Protein AF-A0A954ITX0-F1 (afdb_monomer_lite)

pLDDT: mean 76.88, std 22.03, range [34.22, 98.62]

Sequence (91 aa):
MSKWMLGLGLVVVIGLIRFSFSEDDSPKPSASRETRQKTIFDFGVVGDGTTDDTVALQKAVDSGLGSIRFEKGVYRITQPIVIDLDKVGFT

Foldseek 3Di:
DDDDDDDDDDDDDPDPVPPPPVPPPPPDPPPDPPVPLDALVVLPFDQAQPDACQVSVLVVLQVLSQDHDDDDGHHHHPDDRDNDCVRSPHD

Structure (mmCIF, N/CA/C/O backbone):
data_AF-A0A954ITX0-F1
#
_entry.id   AF-A0A954I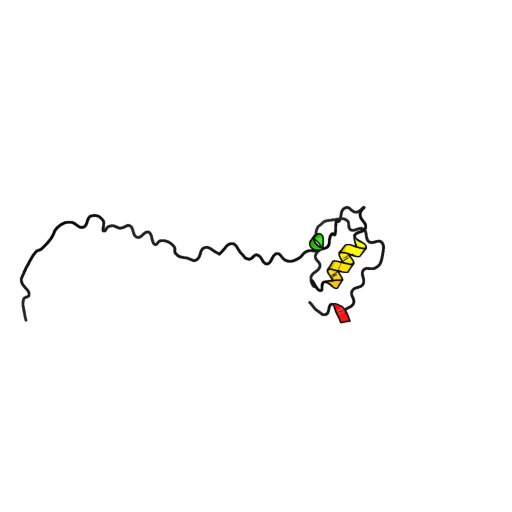TX0-F1
#
loop_
_atom_site.group_PDB
_atom_site.id
_atom_site.type_symbol
_atom_site.label_atom_id
_atom_site.label_alt_id
_atom_site.label_comp_id
_atom_site.label_asym_id
_atom_site.label_entity_id
_atom_site.label_seq_id
_atom_site.pdbx_PDB_ins_code
_atom_site.Cartn_x
_atom_site.Cartn_y
_atom_site.Cartn_z
_atom_site.occupancy
_atom_site.B_iso_or_equiv
_atom_site.auth_seq_id
_atom_site.auth_comp_id
_atom_site.auth_asym_id
_atom_site.auth_atom_id
_atom_site.pdbx_PDB_model_num
ATOM 1 N N . MET A 1 1 ? 39.438 61.920 -50.861 1.00 48.09 1 MET A N 1
ATOM 2 C CA . MET A 1 1 ? 38.534 63.008 -50.434 1.00 48.09 1 MET A CA 1
ATOM 3 C C . MET A 1 1 ? 37.368 63.098 -51.408 1.00 48.09 1 MET A C 1
ATOM 5 O O . MET A 1 1 ? 37.588 63.481 -52.548 1.00 48.09 1 MET A O 1
ATOM 9 N N . SER A 1 2 ? 36.150 62.759 -50.989 1.00 34.28 2 SER A N 1
ATOM 10 C CA . SER A 1 2 ? 34.937 63.009 -51.781 1.00 34.28 2 SER A CA 1
ATOM 11 C C . SER A 1 2 ? 33.762 63.303 -50.850 1.00 34.28 2 SER A C 1
ATOM 13 O O . SER A 1 2 ? 33.207 62.431 -50.191 1.00 34.28 2 SER A O 1
ATOM 15 N N . LYS A 1 3 ? 33.456 64.602 -50.795 1.00 45.47 3 LYS A N 1
ATOM 16 C CA . LYS A 1 3 ? 32.273 65.241 -50.216 1.00 45.47 3 LYS A CA 1
ATOM 17 C C . LYS A 1 3 ? 31.000 64.565 -50.733 1.00 45.47 3 LYS A C 1
ATOM 19 O O . LYS A 1 3 ? 30.799 64.528 -51.941 1.00 45.47 3 LYS A O 1
ATOM 24 N N . TRP A 1 4 ? 30.134 64.121 -49.829 1.00 48.00 4 TRP A N 1
ATOM 25 C CA . TRP A 1 4 ? 28.723 63.875 -50.122 1.00 48.00 4 TRP A CA 1
ATOM 26 C C . TRP A 1 4 ? 27.925 65.050 -49.557 1.00 48.00 4 TRP A C 1
ATOM 28 O O . TRP A 1 4 ? 27.841 65.245 -48.347 1.00 48.00 4 TRP A O 1
ATOM 38 N N . MET A 1 5 ? 27.427 65.887 -50.464 1.00 45.66 5 MET A N 1
ATOM 39 C CA . MET A 1 5 ? 26.349 66.841 -50.216 1.00 45.66 5 MET A CA 1
ATOM 40 C C . MET A 1 5 ? 25.015 66.197 -50.614 1.00 45.66 5 MET A C 1
ATOM 42 O O . MET A 1 5 ? 24.998 65.336 -51.491 1.00 45.66 5 MET A O 1
ATOM 46 N N . LEU A 1 6 ? 23.936 66.787 -50.078 1.00 47.41 6 LEU A N 1
ATOM 47 C CA . LEU A 1 6 ? 22.512 66.645 -50.433 1.00 47.41 6 LEU A CA 1
ATOM 48 C C . LEU A 1 6 ? 21.825 65.448 -49.751 1.00 47.41 6 LEU A C 1
ATOM 50 O O . LEU A 1 6 ? 22.324 64.337 -49.798 1.00 47.41 6 LEU A O 1
ATOM 54 N N . GLY A 1 7 ? 20.674 65.566 -49.096 1.00 38.38 7 GLY A N 1
ATOM 55 C CA . GLY A 1 7 ? 19.700 66.650 -48.998 1.00 38.38 7 GLY A CA 1
ATOM 56 C C . GLY A 1 7 ? 18.342 66.023 -48.642 1.00 38.38 7 GLY A C 1
ATOM 57 O O . GLY A 1 7 ? 17.964 65.025 -49.239 1.00 38.38 7 GLY A O 1
ATOM 58 N N . LEU A 1 8 ? 17.687 66.591 -47.626 1.00 48.56 8 LEU A N 1
ATOM 59 C CA . LEU A 1 8 ? 16.360 66.317 -47.045 1.00 48.56 8 LEU A CA 1
ATOM 60 C C . LEU A 1 8 ? 15.331 65.478 -47.837 1.00 48.56 8 LEU A C 1
ATOM 62 O O . LEU A 1 8 ? 15.032 65.769 -48.991 1.00 48.56 8 LEU A O 1
ATOM 66 N N . GLY A 1 9 ? 14.582 64.649 -47.098 1.00 34.22 9 GLY A N 1
ATOM 67 C CA . GLY A 1 9 ? 13.199 64.319 -47.448 1.00 34.22 9 GLY A CA 1
ATOM 68 C C . GLY A 1 9 ? 12.444 63.496 -46.393 1.00 34.22 9 GLY A C 1
ATOM 69 O O . GLY A 1 9 ? 12.797 62.351 -46.157 1.00 34.22 9 GLY A O 1
ATOM 70 N N . LEU A 1 10 ? 11.347 64.070 -45.873 1.00 35.47 10 LEU A N 1
ATOM 71 C CA . LEU A 1 10 ? 10.124 63.398 -45.380 1.00 35.47 10 LEU A CA 1
ATOM 72 C C . LEU A 1 10 ? 9.966 63.042 -43.873 1.00 35.47 10 LEU A C 1
ATOM 74 O O . LEU A 1 10 ? 10.311 61.967 -43.407 1.00 35.47 10 LEU A O 1
ATOM 78 N N . VAL A 1 11 ? 9.344 63.981 -43.145 1.00 36.66 11 VAL A N 1
ATOM 79 C CA . VAL A 1 11 ? 8.096 63.840 -42.350 1.00 36.66 11 VAL A CA 1
ATOM 80 C C . VAL A 1 11 ? 7.888 62.562 -41.504 1.00 36.66 11 VAL A C 1
ATOM 82 O O . VAL A 1 11 ? 7.538 61.506 -42.011 1.00 36.66 11 VAL A O 1
ATOM 85 N N . VAL A 1 12 ? 7.941 62.776 -40.180 1.00 47.09 12 VAL A N 1
ATOM 86 C CA . VAL A 1 12 ? 7.118 62.173 -39.105 1.00 47.09 12 VAL A CA 1
ATOM 87 C C . VAL A 1 12 ? 7.073 60.640 -39.041 1.00 47.09 12 VAL A C 1
ATOM 89 O O . VAL A 1 12 ? 6.182 60.001 -39.588 1.00 47.09 12 VAL A O 1
ATOM 92 N N . VAL A 1 13 ? 7.932 60.063 -38.194 1.00 43.16 13 VAL A N 1
ATOM 93 C CA . VAL A 1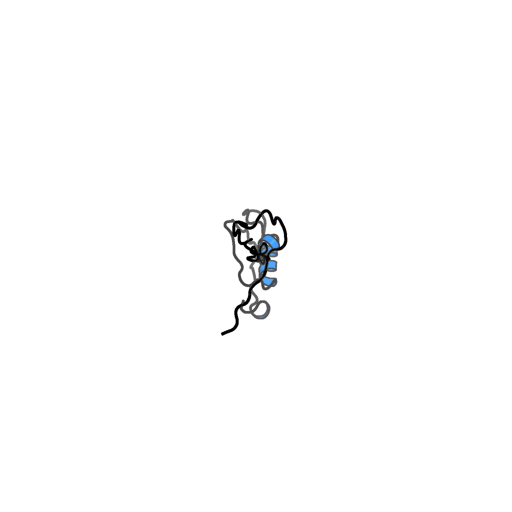 13 ? 7.618 58.802 -37.505 1.00 43.16 13 VAL A CA 1
ATOM 94 C C . VAL A 1 13 ? 7.551 59.082 -36.009 1.00 43.16 13 VAL A C 1
ATOM 96 O O . VAL A 1 13 ? 8.544 59.128 -35.287 1.00 43.16 13 VAL A O 1
ATOM 99 N N . ILE A 1 14 ? 6.319 59.333 -35.578 1.00 50.22 14 ILE A N 1
ATOM 100 C CA . ILE A 1 14 ? 5.862 59.246 -34.196 1.00 50.22 14 ILE A CA 1
ATOM 101 C C . ILE A 1 14 ? 6.307 57.892 -33.624 1.00 50.22 14 ILE A C 1
ATOM 103 O O . ILE A 1 14 ? 6.019 56.848 -34.203 1.00 50.22 14 ILE A O 1
ATOM 107 N N . GLY A 1 15 ? 6.962 57.910 -32.462 1.00 46.66 15 GLY A N 1
ATOM 108 C CA . GLY A 1 15 ? 7.086 56.725 -31.609 1.00 46.66 15 GLY A CA 1
ATOM 109 C C . GLY A 1 15 ? 8.355 55.888 -31.781 1.00 46.66 15 GLY A C 1
ATOM 110 O O . GLY A 1 15 ? 8.264 54.691 -32.025 1.00 46.66 15 GLY A O 1
ATOM 111 N N . LEU A 1 16 ? 9.535 56.479 -31.569 1.00 49.81 16 LEU A N 1
ATOM 112 C CA . LEU A 1 16 ? 10.799 55.737 -31.410 1.00 49.81 16 LEU A CA 1
ATOM 113 C C . LEU A 1 16 ? 11.578 56.139 -30.144 1.00 49.81 16 LEU A C 1
ATOM 115 O O . LEU A 1 16 ? 12.799 56.101 -30.104 1.00 49.81 16 LEU A O 1
ATOM 119 N N . ILE A 1 17 ? 10.862 56.442 -29.061 1.00 49.62 17 ILE A N 1
ATOM 120 C CA . ILE A 1 17 ? 11.283 55.933 -27.749 1.00 49.62 17 ILE A CA 1
ATOM 121 C C . ILE A 1 17 ? 10.257 54.861 -27.396 1.00 49.62 17 ILE A C 1
ATOM 123 O O . ILE A 1 17 ? 9.424 55.010 -26.505 1.00 49.62 17 ILE A O 1
ATOM 127 N N . ARG A 1 18 ? 10.256 53.779 -28.183 1.00 50.47 18 ARG A N 1
ATOM 128 C CA . ARG A 1 18 ? 9.742 52.503 -27.704 1.00 50.47 18 ARG A CA 1
ATOM 129 C C . ARG A 1 18 ? 10.714 52.100 -26.608 1.00 50.47 18 ARG A C 1
ATOM 131 O O . ARG A 1 18 ? 11.773 51.553 -26.880 1.00 50.47 18 ARG A O 1
ATOM 138 N N . PHE A 1 19 ? 10.374 52.527 -25.393 1.00 47.66 19 PHE A N 1
ATOM 139 C CA . PHE A 1 19 ? 10.643 51.822 -24.154 1.00 47.66 19 PHE A CA 1
ATOM 140 C C . PHE A 1 19 ? 10.892 50.359 -24.504 1.00 47.66 19 PHE A C 1
ATOM 142 O O . PHE A 1 19 ? 9.982 49.696 -25.008 1.00 47.66 19 PHE A O 1
ATOM 149 N N . SER A 1 20 ? 12.144 49.927 -24.372 1.00 53.41 20 SER A N 1
ATOM 150 C CA . SER A 1 20 ? 12.545 48.540 -24.552 1.00 53.41 20 SER A CA 1
ATOM 151 C C . SER A 1 20 ? 11.874 47.726 -23.454 1.00 53.41 20 SER A C 1
ATOM 153 O O . SER A 1 20 ? 12.496 47.350 -22.467 1.00 53.41 20 SER A O 1
ATOM 155 N N . PHE A 1 21 ? 10.572 47.506 -23.591 1.00 52.66 21 PHE A N 1
ATOM 156 C CA . PHE A 1 21 ? 9.939 46.368 -22.984 1.00 52.66 21 PHE A CA 1
ATOM 157 C C . PHE A 1 21 ? 10.377 45.212 -23.863 1.00 52.66 21 PHE A C 1
ATOM 159 O O . PHE A 1 21 ? 9.842 44.975 -24.943 1.00 52.66 21 PHE A O 1
ATOM 166 N N . SER A 1 22 ? 11.483 44.599 -23.459 1.00 57.97 22 SER A N 1
ATOM 167 C CA . SER A 1 22 ? 11.785 43.251 -23.888 1.00 57.97 22 SER A CA 1
ATOM 168 C C . SER A 1 22 ? 10.593 42.419 -23.442 1.00 57.97 22 SER A C 1
ATOM 170 O O . SER A 1 22 ? 10.455 42.127 -22.255 1.00 57.97 22 SER A O 1
ATOM 172 N N . GLU A 1 23 ? 9.686 42.140 -24.376 1.00 63.44 23 GLU A N 1
ATOM 173 C CA . GLU A 1 23 ? 8.694 41.093 -24.216 1.00 63.44 23 GLU A CA 1
ATOM 174 C C . GLU A 1 23 ? 9.503 39.835 -23.895 1.00 63.44 23 GLU A C 1
ATOM 176 O O . GLU A 1 23 ? 10.274 39.344 -24.723 1.00 63.44 23 GLU A O 1
ATOM 181 N N . ASP A 1 24 ? 9.435 39.421 -22.635 1.00 58.53 24 ASP A N 1
ATOM 182 C CA . ASP A 1 24 ? 10.088 38.234 -22.117 1.00 58.53 24 ASP A CA 1
ATOM 183 C C . ASP A 1 24 ? 9.459 37.014 -22.801 1.00 58.53 24 ASP A C 1
ATOM 185 O O . ASP A 1 24 ? 8.527 36.401 -22.286 1.00 58.53 24 ASP A O 1
ATOM 189 N N . ASP A 1 25 ? 9.946 36.694 -24.002 1.00 61.69 25 ASP A N 1
ATOM 190 C CA . ASP A 1 25 ? 9.626 35.469 -24.742 1.00 61.69 25 ASP A CA 1
ATOM 191 C C . ASP A 1 25 ? 10.394 34.269 -24.164 1.00 61.69 25 ASP A C 1
ATOM 193 O O . ASP A 1 25 ? 10.627 33.259 -24.831 1.00 61.69 25 ASP A O 1
ATOM 197 N N . SER A 1 26 ? 10.813 34.363 -22.893 1.00 57.81 26 SER A N 1
ATOM 198 C CA . SER A 1 26 ? 11.161 33.178 -22.130 1.00 57.81 26 SER A CA 1
ATOM 199 C C . SER A 1 26 ? 9.968 32.229 -22.213 1.00 57.81 26 SER A C 1
ATOM 201 O O . SER A 1 26 ? 8.843 32.632 -21.887 1.00 57.81 26 SER A O 1
ATOM 203 N N . PRO A 1 27 ? 10.167 30.967 -22.630 1.00 58.19 27 PRO A N 1
ATOM 204 C CA . PRO A 1 27 ? 9.104 29.988 -22.577 1.00 58.19 27 PRO A CA 1
ATOM 205 C C . PRO A 1 27 ? 8.645 29.922 -21.123 1.00 58.19 27 PRO A C 1
ATOM 207 O O . PRO A 1 27 ? 9.367 29.426 -20.255 1.00 58.19 27 PRO A O 1
ATOM 210 N N . LYS A 1 28 ? 7.448 30.458 -20.844 1.00 57.50 28 LYS A N 1
ATOM 211 C CA . LYS A 1 28 ? 6.767 30.242 -19.565 1.00 57.50 28 LYS A CA 1
ATOM 212 C C . LYS A 1 28 ? 6.844 28.741 -19.325 1.00 57.50 28 LYS A C 1
ATOM 214 O O . LYS A 1 28 ? 6.513 28.023 -20.275 1.00 57.50 28 LYS A O 1
ATOM 219 N N . PRO A 1 29 ? 7.299 28.260 -18.150 1.00 57.31 29 PRO A N 1
ATOM 220 C CA . PRO A 1 29 ? 7.336 26.836 -17.871 1.00 57.31 29 PRO A CA 1
ATOM 221 C C . PRO A 1 29 ? 5.958 26.308 -18.231 1.00 57.31 29 PRO A C 1
ATOM 223 O O . PRO A 1 29 ? 4.973 26.676 -17.590 1.00 57.31 29 PRO A O 1
ATOM 226 N N . SER A 1 30 ? 5.876 25.584 -19.354 1.00 59.06 30 SER A N 1
ATOM 227 C CA . SER A 1 30 ? 4.647 24.943 -19.792 1.00 59.06 30 SER A CA 1
ATOM 228 C C . SER A 1 30 ? 4.202 24.200 -18.563 1.00 59.06 30 SER A C 1
ATOM 230 O O . SER A 1 30 ? 4.972 23.344 -18.120 1.00 59.06 30 SER A O 1
ATOM 232 N N . ALA A 1 31 ? 3.046 24.592 -18.010 1.00 60.69 31 ALA A N 1
ATOM 233 C CA . ALA A 1 31 ? 2.415 23.946 -16.874 1.00 60.69 31 ALA A CA 1
ATOM 234 C C . ALA A 1 31 ? 2.732 22.468 -17.000 1.00 60.69 31 ALA A C 1
ATOM 236 O O . ALA A 1 31 ? 2.435 21.835 -18.022 1.00 60.69 31 ALA A O 1
ATOM 237 N N . SER A 1 32 ? 3.569 22.049 -16.069 1.00 52.94 32 SER A N 1
ATOM 238 C CA . SER A 1 32 ? 4.268 20.795 -16.050 1.00 52.94 32 SER A CA 1
ATOM 239 C C . SER A 1 32 ? 3.306 19.726 -16.555 1.00 52.94 32 SER A C 1
ATOM 241 O O . SER A 1 32 ? 2.196 19.565 -16.042 1.00 52.94 32 SER A O 1
ATOM 243 N N . ARG A 1 33 ? 3.739 18.921 -17.529 1.00 55.84 33 ARG A N 1
ATOM 244 C CA . ARG A 1 33 ? 3.402 17.504 -17.418 1.00 55.84 33 ARG A CA 1
ATOM 245 C C . ARG A 1 33 ? 4.052 17.069 -16.106 1.00 55.84 33 ARG A C 1
ATOM 247 O O . ARG A 1 33 ? 5.148 16.528 -16.118 1.00 55.84 33 ARG A O 1
ATOM 254 N N . GLU A 1 34 ? 3.451 17.431 -14.971 1.00 55.31 34 GLU A N 1
ATOM 255 C CA . GLU A 1 34 ? 3.738 16.784 -13.714 1.00 55.31 34 GLU A CA 1
ATOM 256 C C . GLU A 1 34 ? 3.369 15.358 -14.028 1.00 55.31 34 GLU A C 1
ATOM 258 O O . GLU A 1 34 ? 2.202 15.036 -14.271 1.00 55.31 34 GLU A O 1
ATOM 263 N N . THR A 1 35 ? 4.383 14.521 -14.182 1.00 62.44 35 THR A N 1
ATOM 264 C CA . THR A 1 35 ? 4.186 13.090 -14.212 1.00 62.44 35 THR A CA 1
ATOM 265 C C . THR A 1 35 ? 3.540 12.788 -12.871 1.00 62.44 35 THR A C 1
ATOM 267 O O . THR A 1 35 ? 4.236 12.719 -11.863 1.00 62.44 35 THR A O 1
ATOM 270 N N . ARG A 1 36 ? 2.202 12.751 -12.822 1.00 73.50 36 ARG A N 1
ATOM 271 C CA . ARG A 1 36 ? 1.461 12.440 -11.605 1.00 73.50 36 ARG A CA 1
ATOM 272 C C . ARG A 1 36 ? 1.919 11.046 -11.214 1.00 73.50 36 ARG A C 1
ATOM 274 O O . ARG A 1 36 ? 1.519 10.069 -11.846 1.00 73.50 36 ARG A O 1
ATOM 281 N N . GLN A 1 37 ? 2.842 10.976 -10.258 1.00 79.81 37 GLN A N 1
ATOM 282 C CA . GLN A 1 37 ? 3.382 9.716 -9.780 1.00 79.81 37 GLN A CA 1
ATOM 283 C C . GLN A 1 37 ? 2.189 8.914 -9.276 1.00 79.81 37 GLN A C 1
ATOM 285 O O . GLN A 1 37 ? 1.415 9.409 -8.454 1.00 79.81 37 GLN A O 1
ATOM 290 N N . LYS A 1 38 ? 2.003 7.707 -9.809 1.00 89.38 38 LYS A N 1
ATOM 291 C CA . LYS A 1 38 ? 0.918 6.849 -9.352 1.00 89.38 38 LYS A CA 1
ATOM 292 C C . LYS A 1 38 ? 1.156 6.506 -7.877 1.00 89.38 38 LYS A C 1
ATOM 294 O O . LYS A 1 38 ? 2.283 6.257 -7.461 1.00 89.38 38 LYS A O 1
ATOM 299 N N . THR A 1 39 ? 0.097 6.534 -7.090 1.00 93.12 39 THR A N 1
ATOM 300 C CA . THR A 1 39 ? 0.098 6.314 -5.642 1.00 93.12 39 THR A CA 1
ATOM 301 C C . THR A 1 39 ? -0.735 5.087 -5.302 1.00 93.12 39 THR A C 1
ATOM 303 O O . THR A 1 39 ? -1.481 4.576 -6.137 1.00 93.12 39 THR A O 1
ATOM 306 N N . ILE A 1 40 ? -0.662 4.632 -4.051 1.00 95.00 40 ILE A N 1
ATOM 307 C CA . ILE A 1 40 ? -1.487 3.519 -3.562 1.00 95.00 40 ILE A CA 1
ATOM 308 C C . ILE A 1 40 ? -2.993 3.815 -3.633 1.00 95.00 40 ILE A C 1
ATOM 310 O O . ILE A 1 40 ? -3.795 2.905 -3.837 1.00 95.00 40 ILE A O 1
ATOM 314 N N . PHE A 1 41 ? -3.387 5.087 -3.543 1.00 95.00 41 PHE A N 1
ATOM 315 C CA . PHE A 1 41 ? -4.787 5.504 -3.635 1.00 95.00 41 PHE A CA 1
ATOM 316 C C . PHE A 1 41 ? -5.364 5.282 -5.033 1.00 95.00 41 PHE A C 1
ATOM 318 O O . PHE A 1 41 ? -6.546 4.976 -5.173 1.00 95.00 41 PHE A O 1
ATOM 325 N N . ASP A 1 42 ? -4.521 5.314 -6.070 1.00 95.31 42 ASP A N 1
ATOM 326 C CA . ASP A 1 42 ? -4.937 4.993 -7.437 1.00 95.31 42 ASP A CA 1
ATOM 327 C C . ASP A 1 42 ? -5.280 3.492 -7.616 1.00 95.31 42 ASP A C 1
ATOM 329 O O . ASP A 1 42 ? -5.768 3.097 -8.676 1.00 95.31 42 ASP A O 1
ATOM 333 N N . PHE A 1 43 ? -5.048 2.652 -6.595 1.00 96.00 43 PHE A N 1
ATOM 334 C CA . PHE A 1 43 ? -5.440 1.233 -6.546 1.00 96.00 43 PHE A CA 1
ATOM 335 C C . PHE A 1 43 ? -6.630 0.960 -5.619 1.00 96.00 43 PHE A C 1
ATOM 337 O O . PHE A 1 43 ? -7.045 -0.194 -5.492 1.00 96.00 43 PHE A O 1
ATOM 344 N N . GLY A 1 44 ? -7.204 2.003 -5.012 1.00 95.75 44 GLY A N 1
ATOM 345 C CA . GLY A 1 44 ? -8.379 1.896 -4.146 1.00 95.75 44 GLY A CA 1
ATOM 346 C C . GLY A 1 44 ? -8.070 1.631 -2.673 1.00 95.75 44 GLY A C 1
ATOM 347 O O . GLY A 1 44 ? -8.943 1.141 -1.966 1.00 95.75 44 GLY A O 1
ATOM 348 N N . VAL A 1 45 ? -6.851 1.929 -2.215 1.00 97.56 45 VAL A N 1
ATOM 349 C CA . VAL A 1 45 ? -6.514 1.922 -0.784 1.00 97.56 45 VAL A CA 1
ATOM 350 C C . VAL A 1 45 ? -7.229 3.080 -0.083 1.00 97.56 45 VAL A C 1
ATOM 352 O O . VAL A 1 45 ? -7.231 4.193 -0.604 1.00 97.56 45 VAL A O 1
ATOM 355 N N . VAL A 1 46 ? -7.805 2.834 1.094 1.00 97.62 46 VAL A N 1
ATOM 356 C CA . VAL A 1 46 ? -8.574 3.822 1.864 1.00 97.62 46 VAL A CA 1
ATOM 357 C C . VAL A 1 46 ? -7.787 4.357 3.060 1.00 97.62 46 VAL A C 1
ATOM 359 O O . VAL A 1 46 ? -7.674 5.571 3.215 1.00 97.62 46 VAL A O 1
ATOM 362 N N . GLY A 1 47 ? -7.217 3.486 3.901 1.00 97.50 47 GLY A N 1
ATOM 363 C CA . GLY A 1 47 ? -6.435 3.904 5.072 1.00 97.50 47 GLY A CA 1
ATOM 364 C C . GLY A 1 47 ? -7.249 4.467 6.251 1.00 97.50 47 GLY A C 1
ATOM 365 O O . GLY A 1 47 ? -6.721 5.264 7.032 1.00 97.50 47 GLY A O 1
ATOM 366 N N . ASP A 1 48 ? -8.515 4.061 6.397 1.00 97.94 48 ASP A N 1
ATOM 367 C CA . ASP A 1 48 ? -9.441 4.481 7.469 1.00 97.94 48 ASP A CA 1
ATOM 368 C C . ASP A 1 48 ? -9.418 3.578 8.727 1.00 97.94 48 ASP A C 1
ATOM 370 O O . ASP A 1 48 ? -10.147 3.814 9.692 1.00 97.94 48 ASP A O 1
ATOM 374 N N . GLY A 1 49 ? -8.609 2.518 8.719 1.00 97.88 49 GLY A N 1
ATOM 375 C CA . GLY A 1 49 ? -8.485 1.517 9.781 1.00 97.88 49 GLY A CA 1
ATOM 376 C C . GLY A 1 49 ? -9.637 0.514 9.877 1.00 97.88 49 GLY A C 1
ATOM 377 O O . GLY A 1 49 ? -9.570 -0.404 10.695 1.00 97.88 49 GLY A O 1
ATOM 378 N N . THR A 1 50 ? -10.673 0.650 9.050 1.00 98.12 50 THR A N 1
ATOM 379 C CA . THR A 1 50 ? -11.874 -0.196 9.070 1.00 98.12 50 THR A CA 1
ATOM 380 C C . THR A 1 50 ? -11.981 -1.035 7.805 1.00 98.12 50 THR A C 1
ATOM 382 O O . THR A 1 50 ? -12.189 -2.252 7.896 1.00 98.12 50 THR A O 1
ATOM 385 N N . THR A 1 51 ? -11.818 -0.389 6.652 1.00 98.38 51 THR A N 1
ATOM 386 C CA . THR A 1 51 ? -11.835 -0.987 5.322 1.00 98.38 51 THR A CA 1
ATOM 387 C C . THR A 1 51 ? -10.625 -1.895 5.150 1.00 98.38 51 THR A C 1
ATOM 389 O O . THR A 1 51 ? -9.507 -1.530 5.501 1.00 98.38 51 THR A O 1
ATOM 392 N N . ASP A 1 52 ? -10.853 -3.104 4.640 1.00 98.38 52 ASP A N 1
ATOM 393 C CA . ASP A 1 52 ? -9.778 -4.049 4.356 1.00 98.38 52 ASP A CA 1
ATOM 394 C C . ASP A 1 52 ? -9.062 -3.669 3.052 1.00 98.38 52 ASP A C 1
ATOM 396 O O . ASP A 1 52 ? -9.576 -3.891 1.954 1.00 98.38 52 ASP A O 1
ATOM 400 N N . ASP A 1 53 ? -7.863 -3.102 3.186 1.00 98.62 53 ASP A N 1
ATOM 401 C CA . ASP A 1 53 ? -7.057 -2.598 2.071 1.00 98.62 53 ASP A CA 1
ATOM 402 C C . ASP A 1 53 ? -6.193 -3.689 1.415 1.00 98.62 53 ASP A C 1
ATOM 404 O O . ASP A 1 53 ? -5.477 -3.415 0.449 1.00 98.62 53 ASP A O 1
ATOM 408 N N . THR A 1 54 ? -6.256 -4.936 1.902 1.00 98.50 54 THR A N 1
ATOM 409 C CA . THR A 1 54 ? -5.345 -6.024 1.506 1.00 98.50 54 THR A CA 1
ATOM 410 C C . THR A 1 54 ? -5.281 -6.214 -0.013 1.00 98.50 54 THR A C 1
ATOM 412 O O . THR A 1 54 ? -4.203 -6.225 -0.607 1.00 98.50 54 THR A O 1
ATOM 415 N N . VAL A 1 55 ? -6.436 -6.301 -0.678 1.00 98.38 55 VAL A N 1
ATOM 416 C CA . VAL A 1 55 ? -6.502 -6.536 -2.131 1.00 98.38 55 VAL A CA 1
ATOM 417 C C . VAL A 1 55 ? -6.006 -5.325 -2.926 1.00 98.38 55 VAL A C 1
ATOM 419 O O . VAL A 1 55 ? -5.378 -5.487 -3.972 1.00 98.38 55 VAL A O 1
ATOM 422 N N . ALA A 1 56 ? -6.284 -4.109 -2.454 1.00 97.94 56 ALA A N 1
ATOM 423 C CA . ALA A 1 56 ? -5.848 -2.882 -3.117 1.00 97.94 56 ALA A CA 1
ATOM 424 C C . ALA A 1 56 ? -4.325 -2.710 -3.018 1.00 97.94 56 ALA A C 1
ATOM 426 O O . ALA A 1 56 ? -3.671 -2.391 -4.012 1.00 97.94 56 ALA A O 1
ATOM 427 N N . LEU A 1 57 ? -3.750 -3.005 -1.850 1.00 97.19 57 LEU A N 1
ATOM 428 C CA . LEU A 1 57 ? -2.304 -2.991 -1.651 1.00 97.19 57 LEU A CA 1
ATOM 429 C C . LEU A 1 57 ? -1.595 -4.080 -2.453 1.00 97.19 57 LEU A C 1
ATOM 431 O O . LEU A 1 57 ? -0.565 -3.790 -3.059 1.00 97.19 57 LEU A O 1
ATOM 435 N N . GLN A 1 58 ? -2.161 -5.287 -2.540 1.00 97.69 58 GLN A N 1
ATOM 436 C CA . GLN A 1 58 ? -1.594 -6.335 -3.393 1.00 97.69 58 GLN A CA 1
ATOM 437 C C . GLN A 1 58 ? -1.539 -5.884 -4.859 1.00 97.69 58 GLN A C 1
ATOM 439 O O . GLN A 1 58 ? -0.509 -6.025 -5.507 1.00 97.69 58 GLN A O 1
ATOM 444 N N . LYS A 1 59 ? -2.592 -5.229 -5.365 1.00 96.69 59 LYS A N 1
ATOM 445 C CA . LYS A 1 59 ? -2.586 -4.665 -6.726 1.00 96.69 59 LYS A CA 1
ATOM 446 C C . LYS A 1 59 ? -1.522 -3.587 -6.926 1.00 96.69 59 LYS A C 1
ATOM 448 O O . LYS A 1 59 ? -0.973 -3.493 -8.020 1.00 96.69 59 LYS A O 1
ATOM 453 N N . ALA A 1 60 ? -1.256 -2.761 -5.915 1.00 95.31 60 ALA A N 1
ATOM 454 C CA . ALA A 1 60 ? -0.209 -1.743 -5.990 1.00 95.31 60 ALA A CA 1
ATOM 455 C C . ALA A 1 60 ? 1.194 -2.372 -6.072 1.00 95.31 60 ALA A C 1
ATOM 457 O O . ALA A 1 60 ? 2.041 -1.878 -6.814 1.00 95.31 60 ALA A O 1
ATOM 458 N N . VAL A 1 61 ? 1.425 -3.481 -5.358 1.00 94.94 61 VAL A N 1
ATOM 459 C CA . VAL A 1 61 ? 2.654 -4.289 -5.475 1.00 94.94 61 VAL A CA 1
ATOM 460 C C . VAL A 1 61 ? 2.757 -4.906 -6.865 1.00 94.94 61 VAL A C 1
ATOM 462 O O . VAL A 1 61 ? 3.740 -4.681 -7.569 1.00 94.94 61 VAL A O 1
ATOM 465 N N . ASP A 1 62 ? 1.709 -5.605 -7.295 1.00 94.44 62 ASP A N 1
ATOM 466 C CA . ASP A 1 62 ? 1.680 -6.319 -8.573 1.00 94.44 62 ASP A CA 1
ATOM 467 C C . ASP A 1 62 ? 1.797 -5.377 -9.782 1.00 94.44 62 ASP A C 1
ATOM 469 O O . ASP A 1 62 ? 2.160 -5.809 -10.875 1.00 94.44 62 ASP A O 1
ATOM 473 N N . SER A 1 63 ? 1.515 -4.079 -9.613 1.00 92.62 63 SER A N 1
ATOM 474 C CA . SER A 1 63 ? 1.638 -3.101 -10.695 1.00 92.62 63 SER A CA 1
ATOM 475 C C . SER A 1 63 ? 3.080 -2.740 -11.047 1.00 92.62 63 SER A C 1
ATOM 477 O O . SER A 1 63 ? 3.271 -1.970 -11.987 1.00 92.62 63 SER A O 1
ATOM 479 N N . GLY A 1 64 ? 4.072 -3.176 -10.263 1.00 89.38 64 GLY A N 1
ATOM 480 C CA . GLY A 1 64 ? 5.470 -2.792 -10.473 1.00 89.38 64 GLY A CA 1
ATOM 481 C C . GLY A 1 64 ? 5.702 -1.286 -10.328 1.00 89.38 64 GLY A C 1
ATOM 482 O O . GLY A 1 64 ? 6.567 -0.721 -10.988 1.00 89.38 64 GLY A O 1
ATOM 483 N N . LEU A 1 65 ? 4.912 -0.611 -9.481 1.00 86.62 65 LEU A N 1
ATOM 484 C CA . LEU A 1 65 ? 5.076 0.823 -9.188 1.00 86.62 65 LEU A CA 1
ATOM 485 C C . LEU A 1 65 ? 6.458 1.140 -8.599 1.00 86.62 65 LEU A C 1
ATOM 487 O O . LEU A 1 65 ? 6.944 2.270 -8.667 1.00 86.62 65 LEU A O 1
ATOM 491 N N . GLY A 1 66 ? 7.057 0.120 -7.991 1.00 85.50 66 GLY A N 1
ATOM 492 C CA . GLY A 1 66 ? 8.333 0.171 -7.321 1.00 85.50 66 GLY A CA 1
ATOM 493 C C . GLY A 1 66 ? 8.228 0.811 -5.955 1.00 85.50 66 GLY A C 1
ATOM 494 O O . GLY A 1 66 ? 8.001 0.133 -4.953 1.00 85.50 66 GLY A O 1
ATOM 495 N N . SER A 1 67 ? 8.331 2.139 -5.904 1.00 88.00 67 SER A N 1
ATOM 496 C CA . SER A 1 67 ? 8.183 2.870 -4.648 1.00 88.00 67 SER A CA 1
ATOM 497 C C . SER A 1 67 ? 6.716 2.932 -4.222 1.00 88.00 67 SER A C 1
ATOM 499 O O . SER A 1 67 ? 5.932 3.738 -4.723 1.00 88.00 67 SER A O 1
ATOM 501 N N . ILE A 1 68 ? 6.354 2.099 -3.249 1.00 91.38 68 ILE A N 1
ATOM 502 C CA . ILE A 1 68 ? 5.062 2.163 -2.566 1.00 91.38 68 ILE A CA 1
ATOM 503 C C . ILE A 1 68 ? 5.208 3.059 -1.341 1.00 91.38 68 ILE A C 1
ATOM 505 O O . ILE A 1 68 ? 5.853 2.701 -0.354 1.00 91.38 68 ILE A O 1
ATOM 509 N N . ARG A 1 69 ? 4.605 4.246 -1.407 1.00 93.25 69 ARG A N 1
ATOM 510 C CA . ARG A 1 69 ? 4.597 5.211 -0.308 1.00 93.25 69 ARG A CA 1
ATOM 511 C C . ARG A 1 69 ? 3.235 5.227 0.363 1.00 93.25 69 ARG A C 1
ATOM 513 O O . ARG A 1 69 ? 2.224 5.480 -0.287 1.00 93.25 69 ARG A O 1
ATOM 520 N N . PHE A 1 70 ? 3.245 5.014 1.670 1.00 94.56 70 PHE A N 1
ATOM 521 C CA . PHE A 1 70 ? 2.081 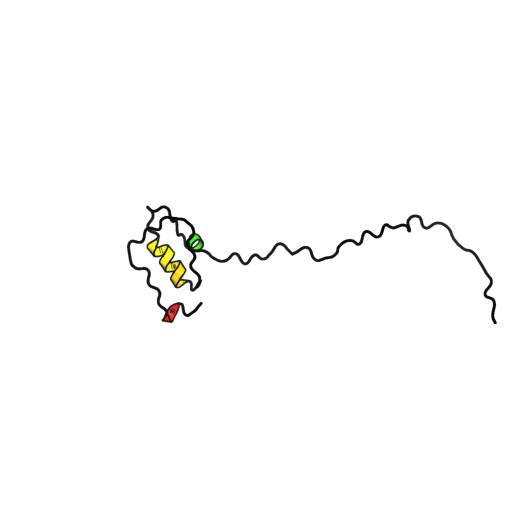5.203 2.518 1.00 94.56 70 PHE A CA 1
ATOM 522 C C . PHE A 1 70 ? 2.071 6.637 3.024 1.00 94.56 70 PHE A C 1
ATOM 524 O O . PHE A 1 70 ? 3.055 7.116 3.594 1.00 94.56 70 PHE A O 1
ATOM 531 N N . GLU A 1 71 ? 0.961 7.326 2.799 1.00 94.38 71 GLU A N 1
ATOM 532 C CA . GLU A 1 71 ? 0.681 8.558 3.521 1.00 94.38 71 GLU A CA 1
ATOM 533 C C . GLU A 1 71 ? 0.257 8.230 4.959 1.00 94.38 71 GLU A C 1
ATOM 535 O O . GLU A 1 71 ? 0.175 7.070 5.374 1.00 94.38 71 GLU A O 1
ATOM 540 N N . LYS A 1 72 ? 0.020 9.264 5.767 1.00 96.25 72 LYS A N 1
ATOM 541 C CA . LYS A 1 72 ? -0.489 9.065 7.121 1.00 96.25 72 LYS A CA 1
ATOM 542 C C . LYS A 1 72 ? -1.886 8.441 7.045 1.00 96.25 72 LYS A C 1
ATOM 544 O O . LYS A 1 72 ? -2.804 9.055 6.516 1.00 96.25 72 LYS A O 1
ATOM 549 N N . GLY A 1 73 ? -2.056 7.281 7.666 1.00 96.19 73 GLY A N 1
ATOM 550 C CA . GLY A 1 73 ? -3.333 6.578 7.732 1.00 96.19 73 GLY A CA 1
ATOM 551 C C . GLY A 1 73 ? -3.242 5.337 8.609 1.00 96.19 73 GLY A C 1
ATOM 552 O O . GLY A 1 73 ? -2.182 5.036 9.165 1.00 96.19 73 GLY A O 1
ATOM 553 N N . VAL A 1 74 ? -4.357 4.623 8.737 1.00 98.25 74 VAL A N 1
ATOM 554 C CA . VAL A 1 74 ? -4.415 3.321 9.409 1.00 98.25 74 VAL A CA 1
ATOM 555 C C . VAL A 1 74 ? -4.866 2.297 8.38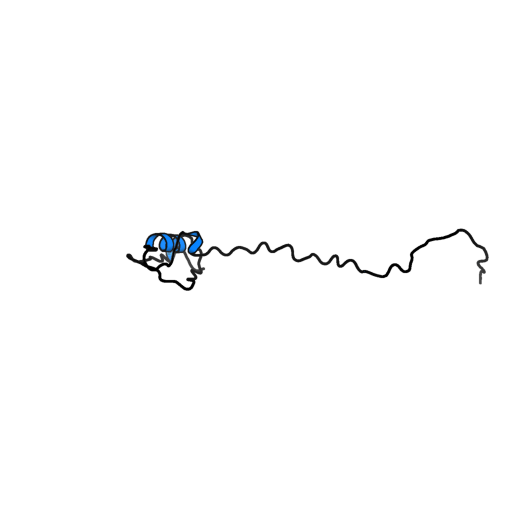1 1.00 98.25 74 VAL A C 1
ATOM 557 O O . VAL A 1 74 ? -5.986 2.348 7.895 1.00 98.25 74 VAL A O 1
ATOM 560 N N . TYR A 1 75 ? -3.992 1.364 8.032 1.00 97.94 75 TYR A N 1
ATOM 561 C CA . TYR A 1 75 ? -4.245 0.421 6.946 1.00 97.94 75 TYR A CA 1
ATOM 562 C C . TYR A 1 75 ? -4.560 -0.942 7.537 1.00 97.94 75 TYR A C 1
ATOM 564 O O . TYR A 1 75 ? -3.715 -1.553 8.197 1.00 97.94 75 TYR A O 1
ATOM 572 N N . ARG A 1 76 ? -5.790 -1.414 7.336 1.00 98.31 76 ARG A N 1
ATOM 573 C CA . ARG A 1 76 ? -6.190 -2.733 7.811 1.00 98.31 76 ARG A CA 1
ATOM 574 C C . ARG A 1 76 ? -5.787 -3.774 6.776 1.00 98.31 76 ARG A C 1
ATOM 576 O O . ARG A 1 76 ? -6.237 -3.730 5.637 1.00 98.31 76 ARG A O 1
ATOM 583 N N . ILE A 1 77 ? -4.953 -4.712 7.211 1.00 98.06 77 ILE A N 1
ATOM 584 C CA . ILE A 1 77 ? -4.443 -5.818 6.403 1.00 98.06 77 ILE A CA 1
ATOM 585 C C . ILE A 1 77 ? -4.854 -7.114 7.099 1.00 98.06 77 ILE A C 1
ATOM 587 O O . ILE A 1 77 ? -4.500 -7.334 8.258 1.00 98.06 77 ILE A O 1
ATOM 591 N N . THR A 1 78 ? -5.641 -7.950 6.426 1.00 98.31 78 THR A N 1
ATOM 592 C CA . THR A 1 78 ? -6.189 -9.193 6.996 1.00 98.31 78 THR A CA 1
ATOM 593 C C . THR A 1 78 ? -5.495 -10.446 6.467 1.00 98.31 78 THR A C 1
ATOM 595 O O . THR A 1 78 ? -5.657 -11.521 7.046 1.00 98.31 78 THR A O 1
ATOM 598 N N . GLN A 1 79 ? -4.698 -10.316 5.402 1.00 98.12 79 GLN A N 1
ATOM 599 C CA . GLN A 1 79 ? -3.901 -11.393 4.813 1.00 98.12 79 GLN A CA 1
ATOM 600 C C . GLN A 1 79 ? -2.515 -10.875 4.396 1.00 98.12 79 GLN A C 1
ATOM 602 O O . GLN A 1 79 ? -2.333 -9.666 4.254 1.00 98.12 79 GLN A O 1
ATOM 607 N N . PRO A 1 80 ? -1.519 -11.758 4.199 1.00 98.00 80 PRO A N 1
ATOM 608 C CA . PRO A 1 80 ? -0.192 -11.342 3.760 1.00 98.00 80 PRO A CA 1
ATOM 609 C C . PRO A 1 80 ? -0.224 -10.585 2.428 1.00 98.00 80 PRO A C 1
ATOM 611 O O . PRO A 1 80 ? -0.911 -10.998 1.497 1.00 98.00 80 PRO A O 1
ATOM 614 N N . ILE A 1 81 ? 0.584 -9.529 2.329 1.00 97.12 81 ILE A N 1
ATOM 615 C CA . ILE A 1 81 ? 0.922 -8.890 1.054 1.00 97.12 81 ILE A CA 1
ATOM 616 C C . ILE A 1 81 ? 2.205 -9.539 0.544 1.00 97.12 81 ILE A C 1
ATOM 618 O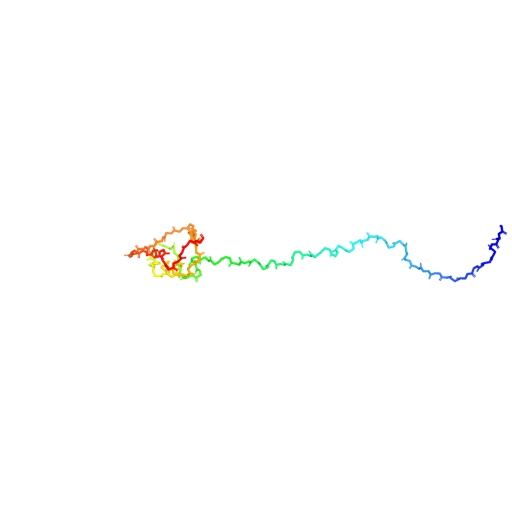 O . ILE A 1 81 ? 3.242 -9.477 1.208 1.00 97.12 81 ILE A O 1
ATOM 622 N N . VAL A 1 82 ? 2.132 -10.190 -0.611 1.00 96.12 82 VAL A N 1
ATOM 623 C CA . VAL A 1 82 ? 3.259 -10.927 -1.185 1.00 96.12 82 VAL A CA 1
ATOM 624 C C . VAL A 1 82 ? 3.992 -10.034 -2.172 1.00 96.12 82 VAL A C 1
ATOM 626 O O . VAL A 1 82 ? 3.398 -9.538 -3.125 1.00 96.12 82 VAL A O 1
ATOM 629 N N . ILE A 1 83 ? 5.297 -9.869 -1.958 1.00 93.69 83 ILE A N 1
ATOM 630 C CA . ILE A 1 83 ? 6.200 -9.207 -2.900 1.00 93.69 83 ILE A CA 1
ATOM 631 C C . ILE A 1 83 ? 7.008 -10.301 -3.591 1.00 93.69 83 ILE A C 1
ATOM 633 O O . ILE A 1 83 ? 7.965 -10.836 -3.035 1.00 93.69 83 ILE A O 1
ATOM 637 N N . ASP A 1 84 ? 6.576 -10.660 -4.794 1.00 93.56 84 ASP A N 1
ATOM 638 C CA . ASP A 1 84 ? 7.252 -11.647 -5.628 1.00 93.56 84 ASP A CA 1
ATOM 639 C C . ASP A 1 84 ? 8.351 -10.957 -6.444 1.00 93.56 84 ASP A C 1
ATOM 641 O O . ASP A 1 84 ? 8.077 -10.309 -7.458 1.00 93.56 84 ASP A O 1
ATOM 645 N N . LEU A 1 85 ? 9.594 -11.065 -5.969 1.00 91.31 85 LEU A N 1
ATOM 646 C CA . LEU A 1 85 ? 10.747 -10.372 -6.550 1.00 91.31 85 LEU A CA 1
ATOM 647 C C . LEU A 1 85 ? 11.056 -10.821 -7.984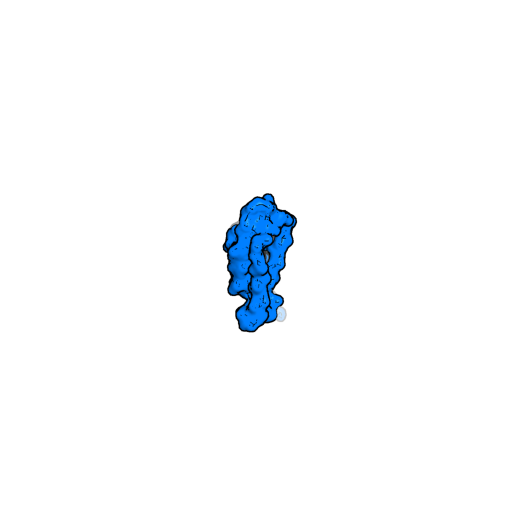 1.00 91.31 85 LEU A C 1
ATOM 649 O O . LEU A 1 85 ? 11.571 -10.015 -8.758 1.00 91.31 85 LEU A O 1
ATOM 653 N N . ASP A 1 86 ? 10.690 -12.049 -8.360 1.00 91.69 86 ASP A N 1
ATOM 654 C CA . ASP A 1 86 ? 10.854 -12.542 -9.730 1.00 91.69 86 ASP A CA 1
ATOM 655 C C . ASP A 1 86 ? 9.856 -11.875 -10.690 1.00 91.69 86 ASP A C 1
ATOM 657 O O . ASP A 1 86 ? 10.117 -11.768 -11.889 1.00 91.69 86 ASP A O 1
ATOM 661 N N . LYS A 1 87 ? 8.714 -11.398 -10.171 1.00 89.56 87 LYS A N 1
ATOM 662 C CA . LYS A 1 87 ? 7.680 -10.704 -10.953 1.00 89.56 87 LYS A CA 1
ATOM 663 C C . LYS A 1 87 ? 7.864 -9.193 -11.000 1.00 89.56 87 LYS A C 1
ATOM 665 O O . LYS A 1 87 ? 7.724 -8.609 -12.070 1.00 89.56 87 LYS A O 1
ATOM 670 N N . VAL A 1 88 ? 8.112 -8.553 -9.856 1.00 89.94 88 VAL A N 1
ATOM 671 C CA . VAL A 1 88 ? 8.136 -7.078 -9.769 1.00 89.94 88 VAL A CA 1
ATOM 672 C C . VAL A 1 88 ? 9.529 -6.488 -9.980 1.00 89.94 88 VAL A C 1
ATOM 674 O O . VAL A 1 88 ? 9.645 -5.317 -10.333 1.00 89.94 88 VAL A O 1
ATOM 677 N N . GLY A 1 89 ? 10.578 -7.300 -9.826 1.00 82.44 89 GLY A N 1
ATOM 678 C CA . GLY A 1 89 ? 11.961 -6.892 -10.041 1.00 82.44 89 GLY A CA 1
ATOM 679 C C . GLY A 1 89 ? 12.477 -5.852 -9.040 1.00 82.44 89 GLY A C 1
ATOM 680 O O . GLY A 1 89 ? 11.866 -5.571 -8.009 1.00 82.44 89 GLY A O 1
ATOM 681 N N . PHE A 1 90 ? 13.651 -5.300 -9.354 1.00 73.62 90 PHE A N 1
ATOM 682 C CA . PHE A 1 90 ? 14.215 -4.137 -8.671 1.00 73.62 90 PHE A CA 1
ATOM 683 C C . PHE A 1 90 ? 13.731 -2.865 -9.367 1.00 73.62 90 PHE A C 1
ATOM 685 O O . PHE A 1 90 ? 13.777 -2.774 -10.595 1.00 73.62 90 PHE A O 1
ATOM 692 N N . THR A 1 91 ? 13.293 -1.889 -8.583 1.00 63.94 91 THR A N 1
ATOM 693 C CA . THR A 1 91 ? 12.653 -0.654 -9.053 1.00 63.94 91 THR A CA 1
ATOM 694 C C . THR A 1 91 ? 13.229 0.565 -8.364 1.00 63.94 91 THR A C 1
ATOM 696 O O . THR A 1 91 ? 13.453 0.456 -7.134 1.00 63.94 91 THR A O 1
#

Radius of gyration: 33.13 Å; chains: 1; bounding box: 50×79×62 Å

Secondary structure (DSSP, 8-state):
-------------------------S-------------GGGGT---EEEEE-HHHHHHHHHTT-------SSEEE--SPPP--HHHH---